Protein AF-A0A5A7U7Q9-F1 (afdb_monomer_lite)

Secondary structure (DSSP, 8-state):
-HHHHHHHHTTPPEEEEE-TT--EESHHHHHHHHHTTS--PEEE-TTTHHHHHHHHHHHHHHHHHHIIIIIIGGGTT-GGGS---TTS-HHHHHHHHHHHSSHHHHHHHHHHHHHHHT-SS--

Sequence (123 aa):
MKEITRARSEGQRLVIECNELGQPIGQNATKLKSFMGTIVGFVVDPPSKKTVIQNVGVYFRQFKYRLTTTYVLPFLDNVEKLNEYSIIKQQHWTEFVASWLKEDFKKKSENGKEKQKQHKYNH

pLDDT: mean 73.7, std 8.71, range [51.19, 88.06]

Structure (mmCIF, N/CA/C/O backbone):
data_AF-A0A5A7U7Q9-F1
#
_entry.id   AF-A0A5A7U7Q9-F1
#
loop_
_atom_site.group_PDB
_atom_site.id
_atom_site.type_symbol
_atom_site.label_atom_id
_atom_site.label_alt_id
_atom_site.label_comp_id
_atom_site.label_asym_id
_atom_site.label_entity_id
_atom_site.label_seq_id
_atom_site.pdbx_PDB_ins_code
_atom_site.Cartn_x
_atom_site.Cartn_y
_atom_site.Cartn_z
_atom_site.occupancy
_atom_site.B_iso_or_equiv
_atom_site.auth_seq_id
_atom_site.auth_comp_id
_atom_site.auth_asym_id
_atom_site.auth_atom_id
_atom_site.pdbx_PDB_model_num
ATOM 1 N N . MET A 1 1 ? -10.815 2.035 -15.074 1.00 53.19 1 MET A N 1
ATOM 2 C CA . MET A 1 1 ? -10.865 0.707 -14.413 1.00 53.19 1 MET A CA 1
ATOM 3 C C . MET A 1 1 ? -11.363 -0.406 -15.335 1.00 53.19 1 MET A C 1
ATOM 5 O O . MET A 1 1 ? -10.630 -1.373 -15.476 1.00 53.19 1 MET A O 1
ATOM 9 N N . LYS A 1 2 ? -12.514 -0.270 -16.024 1.00 54.50 2 LYS A N 1
ATOM 10 C CA . LYS A 1 2 ? -13.059 -1.312 -16.932 1.00 54.50 2 LYS A CA 1
ATOM 11 C C . LYS A 1 2 ? -12.061 -1.832 -17.982 1.00 54.50 2 LYS A C 1
ATOM 13 O O . LYS A 1 2 ? -11.971 -3.034 -18.184 1.00 54.50 2 LYS A O 1
ATOM 18 N N . GLU A 1 3 ? -11.261 -0.948 -18.584 1.00 59.56 3 GLU A N 1
ATOM 19 C CA . GLU A 1 3 ? -10.223 -1.344 -19.550 1.00 59.56 3 GLU A CA 1
ATOM 20 C C . GLU A 1 3 ? -9.152 -2.272 -18.970 1.00 59.56 3 GLU A C 1
ATOM 22 O O . GLU A 1 3 ? -8.691 -3.174 -19.655 1.00 59.56 3 GLU A O 1
ATOM 27 N N . ILE A 1 4 ? -8.753 -2.069 -17.711 1.00 60.94 4 ILE A N 1
ATOM 28 C CA . ILE A 1 4 ? -7.668 -2.848 -17.107 1.00 60.94 4 ILE A CA 1
ATOM 29 C C . ILE A 1 4 ? -8.182 -4.228 -16.675 1.00 60.94 4 ILE A C 1
ATOM 31 O O . ILE A 1 4 ? -7.500 -5.237 -16.835 1.00 60.94 4 ILE A O 1
ATOM 35 N N . THR A 1 5 ? -9.427 -4.293 -16.193 1.00 56.09 5 THR A N 1
ATOM 36 C CA . THR A 1 5 ? -10.130 -5.557 -15.925 1.00 56.09 5 THR A CA 1
ATOM 37 C C . THR A 1 5 ? -10.354 -6.370 -17.206 1.00 56.09 5 THR A C 1
ATOM 39 O O . THR A 1 5 ? -10.231 -7.596 -17.184 1.00 56.09 5 THR A O 1
ATOM 42 N N . ARG A 1 6 ? -10.633 -5.697 -18.330 1.00 62.41 6 ARG A N 1
ATOM 43 C CA . ARG A 1 6 ? -10.739 -6.316 -19.658 1.00 62.41 6 ARG A CA 1
ATOM 44 C C . ARG A 1 6 ? -9.389 -6.858 -20.137 1.00 62.41 6 ARG A C 1
ATOM 46 O O . ARG A 1 6 ? -9.297 -8.054 -20.386 1.00 62.41 6 ARG A O 1
ATOM 53 N N . ALA A 1 7 ? -8.333 -6.039 -20.099 1.00 63.53 7 ALA A N 1
ATOM 54 C CA . ALA A 1 7 ? -6.972 -6.459 -20.446 1.00 63.53 7 ALA A CA 1
ATOM 55 C C . ALA A 1 7 ? -6.511 -7.684 -19.633 1.00 63.53 7 ALA A C 1
ATOM 57 O O . ALA A 1 7 ? -5.878 -8.583 -20.175 1.00 63.53 7 ALA A O 1
ATOM 58 N N . ARG A 1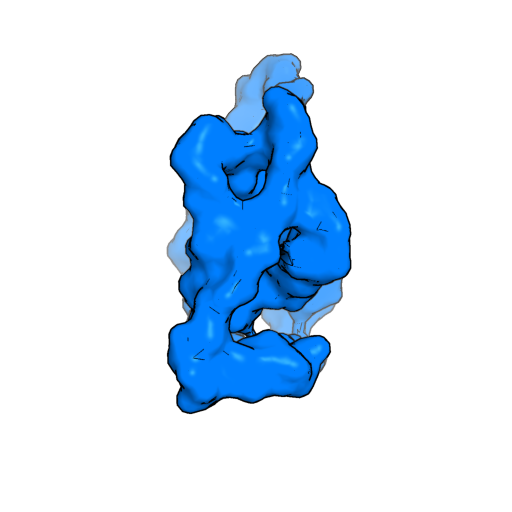 8 ? -6.894 -7.786 -18.349 1.00 62.34 8 ARG A N 1
ATOM 59 C CA . ARG A 1 8 ? -6.656 -8.992 -17.536 1.00 62.34 8 ARG A CA 1
ATOM 60 C C . ARG A 1 8 ? -7.356 -10.231 -18.095 1.00 62.34 8 ARG A C 1
ATOM 62 O O . ARG A 1 8 ? -6.738 -11.287 -18.170 1.00 62.34 8 ARG A O 1
ATOM 69 N N . SER A 1 9 ? -8.644 -10.108 -18.408 1.00 59.47 9 SER A N 1
ATOM 70 C CA . SER A 1 9 ? -9.474 -11.225 -18.885 1.00 59.47 9 SER A CA 1
ATOM 71 C C . SER A 1 9 ? -8.994 -11.732 -20.247 1.00 59.47 9 SER A C 1
ATOM 73 O O . SER A 1 9 ? -9.092 -12.917 -20.535 1.00 59.47 9 SER A O 1
ATOM 75 N N . GLU A 1 10 ? -8.401 -10.837 -21.034 1.00 72.62 10 GLU A N 1
ATOM 76 C CA . GLU A 1 10 ? -7.805 -11.104 -22.344 1.00 72.62 10 GLU A CA 1
ATOM 77 C C . GLU A 1 10 ? -6.316 -11.507 -22.257 1.00 72.62 10 GLU A C 1
ATOM 79 O O . GLU A 1 10 ? -5.679 -11.750 -23.277 1.00 72.62 10 GLU A O 1
ATOM 84 N N . GLY A 1 11 ? -5.728 -11.572 -21.051 1.00 62.69 11 GLY A N 1
ATOM 85 C CA . GLY A 1 11 ? -4.311 -11.911 -20.846 1.00 62.69 11 GLY A CA 1
ATOM 86 C C . GLY A 1 11 ? -3.321 -10.857 -21.365 1.00 62.69 11 GLY A C 1
ATOM 87 O O . GLY A 1 11 ? -2.116 -11.111 -21.446 1.00 62.69 11 GLY A O 1
ATOM 88 N N . GLN A 1 12 ? -3.810 -9.669 -21.707 1.00 68.25 12 GLN A N 1
ATOM 89 C CA . GLN A 1 12 ? -3.040 -8.604 -22.321 1.00 68.25 12 GLN A CA 1
ATOM 90 C C . GLN A 1 12 ? -2.152 -7.903 -21.289 1.00 68.25 12 GLN A C 1
ATOM 92 O O . GLN A 1 12 ? -2.601 -7.453 -20.230 1.00 68.25 12 GLN A O 1
ATOM 97 N N . ARG A 1 13 ? -0.861 -7.789 -21.612 1.00 67.38 13 ARG A N 1
ATOM 98 C CA . ARG A 1 13 ? 0.109 -7.062 -20.791 1.00 67.38 13 ARG A CA 1
ATOM 99 C C . ARG A 1 13 ? 0.188 -5.614 -21.247 1.00 67.38 13 ARG A C 1
ATOM 101 O O . ARG A 1 13 ? 0.363 -5.340 -22.430 1.00 67.38 13 ARG A O 1
ATOM 108 N N . LEU A 1 14 ? 0.093 -4.692 -20.297 1.00 71.19 14 LEU A N 1
ATOM 109 C CA . LEU A 1 14 ? 0.245 -3.267 -20.567 1.00 71.19 14 LEU A CA 1
ATOM 110 C C . LEU A 1 14 ? 1.731 -2.900 -20.493 1.00 71.19 14 LEU A C 1
ATOM 112 O O . LEU A 1 14 ? 2.398 -3.193 -19.497 1.00 71.19 14 LEU A O 1
ATOM 116 N N . VAL A 1 15 ? 2.244 -2.281 -21.555 1.00 74.56 15 VAL A N 1
ATOM 117 C CA . VAL A 1 15 ? 3.623 -1.782 -21.618 1.00 74.56 15 VAL A CA 1
ATOM 118 C C . VAL A 1 15 ? 3.692 -0.443 -20.893 1.00 74.56 15 VAL A C 1
ATOM 120 O O . VAL A 1 15 ? 2.872 0.442 -21.144 1.00 74.56 15 VAL A O 1
ATOM 123 N N . ILE A 1 16 ? 4.645 -0.299 -19.975 1.00 76.25 16 ILE A N 1
ATOM 124 C CA . ILE A 1 16 ? 4.892 0.969 -19.287 1.00 76.25 16 ILE A CA 1
ATOM 125 C C . ILE A 1 16 ? 6.123 1.624 -19.888 1.00 76.25 16 ILE A C 1
ATOM 127 O O . ILE A 1 16 ? 7.227 1.092 -19.797 1.00 76.25 16 ILE A O 1
ATOM 131 N N . GLU A 1 17 ? 5.914 2.804 -20.455 1.00 78.25 17 GLU A N 1
ATOM 132 C CA . GLU A 1 17 ? 6.985 3.670 -20.927 1.00 78.25 17 GLU A CA 1
ATOM 133 C C . GLU A 1 17 ? 7.634 4.362 -19.728 1.00 78.25 17 GLU A C 1
ATOM 135 O O . GLU A 1 17 ? 6.945 4.821 -18.814 1.00 78.25 17 GLU A O 1
ATOM 140 N N . CYS A 1 18 ? 8.961 4.413 -19.708 1.00 74.88 18 CYS A N 1
ATOM 141 C CA . CYS A 1 18 ? 9.732 5.064 -18.655 1.00 74.88 18 CYS A CA 1
ATOM 142 C C . CYS A 1 18 ? 10.677 6.098 -19.281 1.00 74.88 18 CYS A C 1
ATOM 144 O O . CYS A 1 18 ? 11.187 5.863 -20.374 1.00 74.88 18 CYS A O 1
ATOM 146 N N . ASN A 1 19 ? 10.896 7.242 -18.619 1.00 79.81 19 ASN A N 1
ATOM 147 C CA . ASN A 1 19 ? 11.952 8.175 -19.041 1.00 79.81 19 ASN A CA 1
ATOM 148 C C . ASN A 1 19 ? 13.350 7.642 -18.707 1.00 79.81 19 ASN A C 1
ATOM 150 O O . ASN A 1 19 ? 13.508 6.639 -18.017 1.00 79.81 19 ASN A O 1
ATOM 154 N N . GLU A 1 20 ? 14.368 8.396 -19.120 1.00 75.75 20 GLU A N 1
ATOM 155 C CA . GLU A 1 20 ? 15.785 8.168 -18.808 1.00 75.75 20 GLU A CA 1
ATOM 156 C C . GLU A 1 20 ? 16.081 8.113 -17.294 1.00 75.75 20 GLU A C 1
ATOM 158 O O . GLU A 1 20 ? 17.055 7.499 -16.871 1.00 75.75 20 GLU A O 1
ATOM 163 N N . LEU A 1 21 ? 15.212 8.694 -16.456 1.00 73.00 21 LEU A N 1
ATOM 164 C CA . LEU A 1 21 ? 15.284 8.617 -14.991 1.00 73.00 21 LEU A CA 1
ATOM 165 C C . LEU A 1 21 ? 14.586 7.363 -14.418 1.00 73.00 21 LEU A C 1
ATOM 167 O O . LEU A 1 21 ? 14.511 7.193 -13.199 1.00 73.00 21 LEU A O 1
ATOM 171 N N . GLY A 1 22 ? 14.040 6.487 -15.268 1.00 66.56 22 GLY A N 1
ATOM 172 C CA . GLY A 1 22 ? 13.298 5.278 -14.895 1.00 66.56 22 GLY A CA 1
ATOM 173 C C . GLY A 1 22 ? 11.915 5.547 -14.289 1.00 66.56 22 GLY A C 1
ATOM 174 O O . GLY A 1 22 ? 11.311 4.663 -13.673 1.00 66.56 22 GLY A O 1
ATOM 175 N N . GLN A 1 23 ? 11.408 6.773 -14.400 1.00 70.88 23 GLN A N 1
ATOM 176 C CA . GLN A 1 23 ? 10.079 7.139 -13.931 1.00 70.88 23 GLN A CA 1
ATOM 177 C C . GLN A 1 23 ? 9.041 6.724 -14.978 1.00 70.88 23 GLN A C 1
ATOM 179 O O . GLN A 1 23 ? 9.215 7.039 -16.155 1.00 70.88 23 GLN A O 1
ATOM 184 N N . PRO A 1 24 ? 7.949 6.054 -14.572 1.00 73.31 24 PRO A N 1
ATOM 185 C CA . PRO A 1 24 ? 6.908 5.654 -15.501 1.00 73.31 24 PRO A CA 1
ATOM 186 C C . PRO A 1 24 ? 6.152 6.892 -16.002 1.00 73.31 24 PRO A C 1
ATOM 188 O O . PRO A 1 24 ? 5.678 7.707 -15.205 1.00 73.31 24 PRO A O 1
ATOM 191 N N . ILE A 1 25 ? 6.028 7.012 -17.320 1.00 74.50 25 ILE A N 1
ATOM 192 C CA . ILE A 1 25 ? 5.380 8.116 -18.033 1.00 74.50 25 ILE A CA 1
ATOM 193 C C . ILE A 1 25 ? 4.207 7.577 -18.861 1.00 74.50 25 ILE A C 1
ATOM 195 O O . ILE A 1 25 ? 4.090 6.385 -19.142 1.00 74.50 25 ILE A O 1
ATOM 199 N N . GLY A 1 26 ? 3.284 8.475 -19.198 1.00 77.88 26 GLY A N 1
ATOM 200 C CA . GLY A 1 26 ? 2.178 8.185 -20.098 1.00 77.88 26 GLY A CA 1
ATOM 201 C C . GLY A 1 26 ? 0.934 7.658 -19.389 1.00 77.88 26 GLY A C 1
ATOM 202 O O . GLY A 1 26 ? 0.862 7.523 -18.164 1.00 77.88 26 GLY A O 1
ATOM 203 N N . GLN A 1 27 ? -0.095 7.364 -20.181 1.00 71.56 27 GLN A N 1
ATOM 204 C CA . GLN A 1 27 ? -1.404 6.955 -19.662 1.00 71.56 27 GLN A CA 1
ATOM 205 C C . GLN A 1 27 ? -1.324 5.646 -18.863 1.00 71.56 27 GLN A C 1
ATOM 207 O O . GLN A 1 27 ? -2.046 5.473 -17.878 1.00 71.56 27 GLN A O 1
ATOM 212 N N . ASN A 1 28 ? -0.403 4.754 -19.235 1.00 72.38 28 ASN A N 1
ATOM 213 C CA . ASN A 1 28 ? -0.177 3.488 -18.543 1.00 72.38 28 ASN A CA 1
ATOM 214 C C . ASN A 1 28 ? 0.481 3.675 -17.166 1.00 72.38 28 ASN A C 1
ATOM 216 O O . ASN A 1 28 ? 0.201 2.885 -16.269 1.00 72.38 28 ASN A O 1
ATOM 220 N N . ALA A 1 29 ? 1.248 4.748 -16.941 1.00 70.38 29 ALA A N 1
ATOM 221 C CA . ALA A 1 29 ? 1.773 5.097 -15.618 1.00 70.38 29 ALA A CA 1
ATOM 222 C C . ALA A 1 29 ? 0.670 5.571 -14.656 1.00 70.38 29 ALA A C 1
ATOM 224 O O . ALA A 1 29 ? 0.627 5.174 -13.488 1.00 70.38 29 ALA A O 1
ATOM 225 N N . THR A 1 30 ? -0.275 6.374 -15.152 1.00 71.81 30 THR A N 1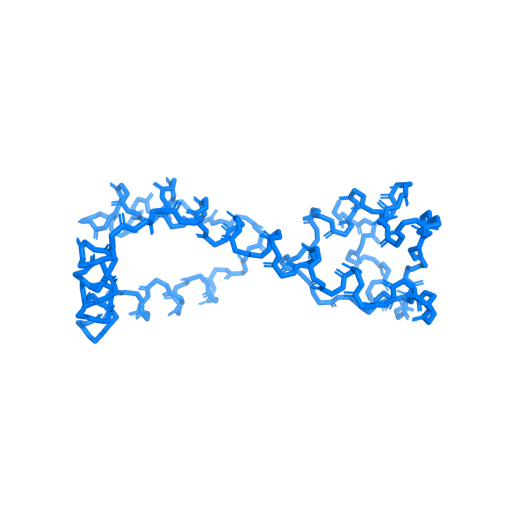
ATOM 226 C CA . THR A 1 30 ? -1.454 6.797 -14.378 1.00 71.81 30 THR A CA 1
ATOM 227 C C . THR A 1 30 ? -2.376 5.612 -14.094 1.00 71.81 30 THR A C 1
ATOM 229 O O . THR A 1 30 ? -2.867 5.458 -12.972 1.00 71.81 30 THR A O 1
ATOM 232 N N . LYS A 1 31 ? -2.552 4.721 -15.080 1.00 69.75 31 LYS A N 1
ATOM 233 C CA . LYS A 1 31 ? -3.272 3.454 -14.909 1.00 69.75 31 LYS A CA 1
ATOM 234 C C . LYS A 1 31 ? -2.571 2.573 -13.870 1.00 69.75 31 LYS A C 1
ATOM 236 O O . LYS A 1 31 ? -3.257 2.128 -12.963 1.00 69.75 31 LYS A O 1
ATOM 241 N N . LEU A 1 32 ? -1.241 2.416 -13.909 1.00 69.50 32 LEU A N 1
ATOM 242 C CA . LEU A 1 32 ? -0.454 1.692 -12.897 1.00 69.50 32 LEU A CA 1
ATOM 243 C C . LEU A 1 32 ? -0.717 2.239 -11.486 1.00 69.50 32 LEU A C 1
ATOM 245 O O . LEU A 1 32 ? -1.083 1.465 -10.606 1.00 69.50 32 LEU A O 1
ATOM 249 N N . LYS A 1 33 ? -0.609 3.560 -11.278 1.00 66.38 33 LYS A N 1
ATOM 250 C CA . LYS A 1 33 ? -0.922 4.205 -9.985 1.00 66.38 33 LYS A CA 1
ATOM 251 C C . LYS A 1 33 ? -2.339 3.898 -9.499 1.00 66.38 33 LYS A C 1
ATOM 253 O O . LYS A 1 33 ? -2.530 3.580 -8.330 1.00 66.38 33 LYS A O 1
ATOM 258 N N . SER A 1 34 ? -3.326 3.985 -10.391 1.00 64.31 34 SER A N 1
ATOM 259 C CA . SER A 1 34 ? -4.729 3.685 -10.074 1.00 64.31 34 SER A CA 1
ATOM 260 C C . SER A 1 34 ? -4.985 2.193 -9.836 1.00 64.31 34 SER A C 1
ATOM 262 O O . SER A 1 34 ? -5.998 1.839 -9.239 1.00 64.31 34 SER A O 1
ATOM 264 N N . PHE A 1 35 ? -4.115 1.321 -10.342 1.00 63.91 35 PHE A N 1
ATOM 265 C CA . PHE A 1 35 ? -4.356 -0.109 -10.485 1.00 63.91 35 PHE A CA 1
ATOM 266 C C . PHE A 1 35 ? -3.666 -0.970 -9.424 1.00 63.91 35 PHE A C 1
ATOM 268 O O . PHE A 1 35 ? -3.931 -2.160 -9.351 1.00 63.91 35 PHE A O 1
ATOM 275 N N . MET A 1 36 ? -2.847 -0.407 -8.537 1.00 62.47 36 MET A N 1
ATOM 276 C CA . MET A 1 36 ? -2.151 -1.168 -7.485 1.00 62.47 36 MET A CA 1
ATOM 277 C C . MET A 1 36 ? -3.051 -1.945 -6.494 1.00 62.47 36 MET A C 1
ATOM 279 O O . MET A 1 36 ? -2.533 -2.624 -5.610 1.00 62.47 36 MET A O 1
ATOM 283 N N . GLY A 1 37 ? -4.378 -1.888 -6.647 1.00 54.84 37 GLY A N 1
ATOM 284 C CA . GLY A 1 37 ? -5.349 -2.784 -6.011 1.00 54.84 37 GLY A CA 1
ATOM 285 C C . GLY A 1 37 ? -5.782 -3.996 -6.855 1.00 54.84 37 GLY A C 1
ATOM 286 O O . GLY A 1 37 ? -6.674 -4.732 -6.448 1.00 54.84 37 GLY A O 1
ATOM 287 N N . THR A 1 38 ? -5.227 -4.230 -8.044 1.00 54.34 38 THR A N 1
ATOM 288 C CA . THR A 1 38 ? -5.624 -5.324 -8.943 1.00 54.34 38 THR A CA 1
ATOM 289 C C . THR A 1 38 ? -4.371 -5.945 -9.581 1.00 54.34 38 THR A C 1
ATOM 291 O O . THR A 1 38 ? -3.346 -5.296 -9.739 1.00 54.34 38 THR A O 1
ATOM 294 N N . ILE A 1 39 ? -4.395 -7.250 -9.863 1.00 51.19 39 ILE A N 1
ATOM 295 C CA . ILE A 1 39 ? -3.221 -8.039 -10.278 1.00 51.19 39 ILE A CA 1
ATOM 296 C C . ILE A 1 39 ? -3.205 -8.159 -11.812 1.00 51.19 39 ILE A C 1
ATOM 298 O O . ILE A 1 39 ? -3.858 -9.037 -12.372 1.00 51.19 39 ILE A O 1
ATOM 302 N N . VAL A 1 40 ? -2.497 -7.268 -12.504 1.00 57.66 40 VAL A N 1
ATOM 303 C CA . VAL A 1 40 ? -2.176 -7.355 -13.945 1.00 57.66 40 VAL A CA 1
ATOM 304 C C . VAL A 1 40 ? -0.667 -7.246 -14.077 1.00 57.66 40 VAL A C 1
ATOM 306 O O . VAL A 1 40 ? -0.025 -6.459 -13.381 1.00 57.66 40 VAL A O 1
ATOM 309 N N . GLY A 1 41 ? -0.103 -8.078 -14.950 1.00 64.62 41 GLY A N 1
ATOM 310 C CA . GLY A 1 41 ? 1.314 -8.049 -15.280 1.00 64.62 41 GLY A CA 1
ATOM 311 C C . GLY A 1 41 ? 1.618 -6.891 -16.224 1.00 64.62 41 GLY A C 1
ATOM 312 O O . GLY A 1 41 ? 1.087 -6.836 -17.332 1.00 64.62 41 GLY A O 1
ATOM 313 N N . PHE A 1 42 ? 2.492 -5.989 -15.791 1.00 71.06 42 PHE A N 1
ATOM 314 C CA . PHE A 1 42 ? 3.040 -4.938 -16.640 1.00 71.06 42 PHE A CA 1
ATOM 315 C C . PHE A 1 42 ? 4.365 -5.396 -17.239 1.00 71.06 42 PHE A C 1
ATOM 317 O O . PHE A 1 42 ? 5.181 -6.018 -16.553 1.00 71.06 42 PHE A O 1
ATOM 324 N N . VAL A 1 43 ? 4.579 -5.081 -18.515 1.00 76.25 43 VAL A N 1
ATOM 325 C CA . VAL A 1 43 ? 5.895 -5.226 -19.140 1.00 76.25 43 VAL A CA 1
ATOM 326 C C . VAL A 1 43 ? 6.629 -3.915 -18.930 1.00 76.25 43 VAL A C 1
ATOM 328 O O . VAL A 1 43 ? 6.150 -2.853 -19.325 1.00 76.25 43 VAL A O 1
ATOM 331 N N . VAL A 1 44 ? 7.771 -4.014 -18.260 1.00 78.31 44 VAL A N 1
ATOM 332 C CA . VAL A 1 44 ? 8.651 -2.888 -17.970 1.00 78.31 44 VAL A CA 1
ATOM 333 C C . VAL A 1 44 ? 9.984 -3.171 -18.634 1.00 78.31 44 VAL A C 1
ATOM 335 O O . VAL A 1 44 ? 10.487 -4.296 -18.591 1.00 78.31 44 VAL A O 1
ATOM 338 N N . ASP A 1 45 ? 10.526 -2.131 -19.240 1.00 80.62 45 ASP A N 1
ATOM 339 C CA . ASP A 1 45 ? 11.862 -2.096 -19.804 1.00 80.62 45 ASP A CA 1
ATOM 340 C C . ASP A 1 45 ? 12.936 -2.490 -18.744 1.00 80.62 45 ASP A C 1
ATOM 342 O O . ASP A 1 45 ? 12.819 -2.102 -17.573 1.00 80.62 45 ASP A O 1
ATOM 346 N N . PRO A 1 46 ? 13.956 -3.306 -19.093 1.00 80.50 46 PRO A N 1
ATOM 347 C CA . PRO A 1 46 ? 14.934 -3.806 -18.124 1.00 80.50 46 PRO A CA 1
ATOM 348 C C . PRO A 1 46 ? 15.648 -2.728 -17.280 1.00 80.50 46 PRO A C 1
ATOM 350 O O . PRO A 1 46 ? 15.648 -2.885 -16.053 1.00 80.50 46 PRO A O 1
ATOM 353 N N . PRO A 1 47 ? 16.223 -1.644 -17.846 1.00 83.44 47 PRO A N 1
ATOM 354 C CA . PRO A 1 47 ? 16.853 -0.575 -17.068 1.00 83.44 47 PRO A CA 1
ATOM 355 C C . PRO A 1 47 ? 15.893 0.157 -16.120 1.00 83.44 47 PRO A C 1
ATOM 357 O O . PRO A 1 47 ? 16.291 0.482 -14.999 1.00 83.44 47 PRO A O 1
ATOM 360 N N . SER A 1 48 ? 14.620 0.342 -16.478 1.00 79.50 48 SER A N 1
ATOM 361 C CA . SER A 1 48 ? 13.658 1.052 -15.616 1.00 79.50 48 SER A CA 1
ATOM 362 C C . SER A 1 48 ? 13.022 0.176 -14.537 1.00 79.50 48 SER A C 1
ATOM 364 O O . SER A 1 48 ? 12.393 0.685 -13.604 1.00 79.50 48 SER A O 1
ATOM 366 N N . LYS A 1 49 ? 13.199 -1.149 -14.603 1.00 80.69 49 LYS A N 1
ATOM 367 C CA . LYS A 1 49 ? 12.560 -2.109 -13.688 1.00 80.69 49 LYS A CA 1
ATOM 368 C C . LYS A 1 49 ? 12.813 -1.792 -12.213 1.00 80.69 49 LYS A C 1
ATOM 370 O O . LYS A 1 49 ? 11.887 -1.865 -11.403 1.00 80.69 49 LYS A O 1
ATOM 375 N N . LYS A 1 50 ? 14.047 -1.423 -11.852 1.00 82.38 50 LYS A N 1
ATOM 376 C CA . LYS A 1 50 ? 14.414 -1.107 -10.461 1.00 82.38 50 LYS A CA 1
ATOM 377 C C . LYS A 1 50 ? 13.646 0.113 -9.951 1.00 82.38 50 LYS A C 1
ATOM 379 O O . LYS A 1 50 ? 13.022 0.041 -8.892 1.00 82.38 50 LYS A O 1
ATOM 384 N N . THR A 1 51 ? 13.651 1.196 -10.720 1.00 82.75 51 THR A N 1
ATOM 385 C CA . THR A 1 51 ? 12.978 2.451 -10.369 1.00 82.75 51 THR A CA 1
ATOM 386 C C . THR A 1 51 ? 11.464 2.279 -10.323 1.00 82.75 51 THR A C 1
ATOM 388 O O . THR A 1 51 ? 10.815 2.743 -9.386 1.00 82.75 51 THR A O 1
ATOM 391 N N . VAL A 1 52 ? 10.886 1.531 -11.266 1.00 81.81 52 VAL A N 1
ATOM 392 C CA . VAL A 1 52 ? 9.450 1.228 -11.267 1.00 81.81 52 VAL A CA 1
ATOM 393 C C . VAL A 1 52 ? 9.052 0.434 -10.023 1.00 81.81 52 VAL A C 1
ATOM 395 O O . VAL A 1 52 ? 8.087 0.809 -9.362 1.00 81.81 52 VAL A O 1
ATOM 398 N N . ILE A 1 53 ? 9.805 -0.600 -9.634 1.00 83.50 53 ILE A N 1
ATOM 399 C CA . ILE A 1 53 ? 9.519 -1.363 -8.405 1.00 83.50 53 ILE A CA 1
ATOM 400 C C . ILE A 1 53 ? 9.633 -0.475 -7.158 1.00 83.50 53 ILE A C 1
ATOM 402 O O . ILE A 1 53 ? 8.784 -0.561 -6.269 1.00 83.50 53 ILE A O 1
ATOM 406 N N . GLN A 1 54 ? 10.639 0.402 -7.089 1.00 83.38 54 GLN A N 1
ATOM 407 C CA . GLN A 1 54 ? 10.783 1.354 -5.982 1.00 83.38 54 GLN A CA 1
ATOM 408 C C . GLN A 1 54 ? 9.590 2.315 -5.903 1.00 83.38 54 GLN A C 1
ATOM 410 O O . GLN A 1 54 ? 8.989 2.462 -4.837 1.00 83.38 54 GLN A O 1
ATOM 415 N N . ASN A 1 55 ? 9.194 2.902 -7.033 1.00 82.38 55 ASN A N 1
ATOM 416 C CA . ASN A 1 55 ? 8.051 3.809 -7.125 1.00 82.38 55 ASN A CA 1
ATOM 417 C C . ASN A 1 55 ? 6.738 3.110 -6.758 1.00 82.38 55 ASN A C 1
ATOM 419 O O . ASN A 1 55 ? 5.949 3.650 -5.983 1.00 82.38 55 ASN A O 1
ATOM 423 N N . VAL A 1 56 ? 6.529 1.880 -7.235 1.00 81.75 56 VAL A N 1
ATOM 424 C CA . VAL A 1 56 ? 5.401 1.035 -6.819 1.00 81.75 56 VAL A CA 1
ATOM 425 C C . VAL A 1 56 ? 5.454 0.794 -5.309 1.00 81.75 56 VAL A C 1
ATOM 427 O O . VAL A 1 56 ? 4.445 0.941 -4.630 1.00 81.75 56 VAL A O 1
ATOM 430 N N . GLY A 1 57 ? 6.621 0.518 -4.730 1.00 83.12 57 GLY A N 1
ATOM 431 C CA . GLY A 1 57 ? 6.770 0.409 -3.278 1.00 83.12 57 GLY A CA 1
ATOM 432 C C . GLY A 1 57 ? 6.303 1.664 -2.528 1.00 83.12 57 GLY A C 1
ATOM 433 O O . GLY A 1 57 ? 5.574 1.558 -1.537 1.00 83.12 57 GLY A O 1
ATOM 434 N N . VAL A 1 58 ? 6.671 2.853 -3.013 1.00 83.00 58 VAL A N 1
ATOM 435 C CA . VAL A 1 58 ? 6.256 4.143 -2.435 1.00 83.00 58 VAL A CA 1
ATOM 436 C C . VAL A 1 58 ? 4.746 4.344 -2.553 1.00 83.00 58 VAL A C 1
ATOM 438 O O . VAL A 1 58 ? 4.083 4.620 -1.549 1.00 83.00 58 VAL A O 1
ATOM 441 N N . TYR A 1 59 ? 4.174 4.147 -3.741 1.00 81.00 59 TYR A N 1
ATOM 442 C CA . TYR A 1 59 ? 2.732 4.284 -3.952 1.00 81.00 59 TYR A CA 1
ATOM 443 C C . TYR A 1 59 ? 1.931 3.291 -3.109 1.00 81.00 59 TYR A C 1
ATOM 445 O O . TYR A 1 59 ? 0.857 3.631 -2.620 1.00 81.00 59 TYR A O 1
ATOM 453 N N . PHE A 1 60 ? 2.467 2.096 -2.851 1.00 79.12 60 PHE A N 1
ATOM 454 C CA . PHE A 1 60 ? 1.779 1.086 -2.051 1.00 79.12 60 PHE A CA 1
ATOM 455 C C . PHE A 1 60 ? 1.754 1.473 -0.577 1.00 79.12 60 PHE A C 1
ATOM 457 O O . PHE A 1 60 ? 0.736 1.315 0.096 1.00 79.12 60 PHE A O 1
ATOM 464 N N . ARG A 1 61 ? 2.864 2.029 -0.076 1.00 82.19 61 ARG A N 1
ATOM 465 C CA . ARG A 1 61 ? 2.930 2.599 1.275 1.00 82.19 61 ARG A CA 1
ATOM 466 C C . ARG A 1 61 ? 1.940 3.752 1.429 1.00 82.19 61 ARG A C 1
ATOM 468 O O . ARG A 1 61 ? 1.211 3.779 2.415 1.00 82.19 61 ARG A O 1
ATOM 475 N N . GLN A 1 62 ? 1.862 4.649 0.445 1.00 83.50 62 GLN A N 1
ATOM 476 C CA . GLN A 1 62 ? 0.907 5.764 0.449 1.00 83.50 62 GLN A CA 1
ATOM 477 C C . GLN A 1 62 ? -0.547 5.289 0.381 1.00 83.50 62 GLN A C 1
ATOM 479 O O . GLN A 1 62 ? -1.393 5.800 1.113 1.00 83.50 62 GLN A O 1
ATOM 484 N N . PHE A 1 63 ? -0.835 4.293 -0.459 1.00 79.94 63 PHE A N 1
ATOM 485 C CA . PHE A 1 63 ? -2.150 3.666 -0.543 1.00 79.94 63 PHE A CA 1
ATOM 486 C C . PHE A 1 63 ? -2.557 3.067 0.804 1.00 79.94 63 PHE A C 1
ATOM 488 O O . PHE A 1 63 ? -3.617 3.408 1.319 1.00 79.94 63 PHE A O 1
ATOM 495 N N . LYS A 1 64 ? -1.690 2.247 1.415 1.00 79.19 64 LYS A N 1
ATOM 496 C CA . LYS A 1 64 ? -1.932 1.678 2.748 1.00 79.19 64 LYS A CA 1
ATOM 497 C C . LYS A 1 64 ? -2.147 2.758 3.798 1.00 79.19 64 LYS A C 1
ATOM 499 O O . LYS A 1 64 ? -3.083 2.648 4.576 1.00 79.19 64 LYS A O 1
ATOM 504 N N . TYR A 1 65 ? -1.317 3.800 3.798 1.00 82.06 65 TYR A N 1
ATOM 505 C CA . TYR A 1 65 ? -1.465 4.919 4.723 1.00 82.06 65 TYR A CA 1
ATOM 506 C C . TYR A 1 65 ? -2.837 5.582 4.580 1.00 82.06 65 TYR A C 1
ATOM 508 O O . TYR A 1 65 ? -3.545 5.680 5.573 1.00 82.06 65 TYR A O 1
ATOM 516 N N . ARG A 1 66 ? -3.245 5.961 3.360 1.00 82.38 66 ARG A N 1
ATOM 517 C CA . ARG A 1 66 ? -4.567 6.558 3.094 1.00 82.38 66 ARG A CA 1
ATOM 518 C C . ARG A 1 66 ? -5.712 5.626 3.476 1.00 82.38 66 ARG A C 1
ATOM 520 O O . ARG A 1 66 ? -6.675 6.064 4.092 1.00 82.38 66 ARG A O 1
ATOM 527 N N . LEU A 1 67 ? -5.600 4.343 3.136 1.00 78.56 67 LEU A N 1
ATOM 528 C CA . LEU A 1 67 ? -6.592 3.338 3.500 1.00 78.56 67 LEU A CA 1
ATOM 529 C C . LEU A 1 67 ? -6.766 3.289 5.022 1.00 78.56 67 LEU A C 1
ATOM 531 O O . LEU A 1 67 ? -7.876 3.425 5.528 1.00 78.56 67 LEU A O 1
ATOM 535 N N . THR A 1 68 ? -5.655 3.184 5.750 1.00 77.19 68 THR A N 1
ATOM 536 C CA . THR A 1 68 ? -5.657 3.140 7.209 1.00 77.19 68 THR A CA 1
ATOM 537 C C . THR A 1 68 ? -6.189 4.434 7.819 1.00 77.19 68 THR A C 1
ATOM 539 O O . THR A 1 68 ? -7.072 4.376 8.666 1.00 77.19 68 THR A O 1
ATOM 542 N N . THR A 1 69 ? -5.685 5.601 7.424 1.00 78.62 69 THR A N 1
ATOM 543 C CA . THR A 1 69 ? -6.019 6.860 8.104 1.00 78.62 69 THR A CA 1
ATOM 544 C C . THR A 1 69 ? -7.393 7.400 7.757 1.00 78.62 69 THR A C 1
ATOM 546 O O . THR A 1 69 ? -8.033 7.992 8.620 1.00 78.62 69 THR A O 1
ATOM 549 N N . THR A 1 70 ? -7.857 7.206 6.525 1.00 78.31 70 THR A N 1
ATOM 550 C CA . THR A 1 70 ? -9.129 7.771 6.064 1.00 78.31 70 THR A CA 1
ATOM 551 C C . THR A 1 70 ? -10.297 6.814 6.271 1.00 78.31 70 THR A C 1
ATOM 553 O O . THR A 1 70 ? -11.384 7.263 6.619 1.00 78.31 70 THR A O 1
ATOM 556 N N . TYR A 1 71 ? -10.090 5.509 6.072 1.00 72.75 71 TYR A N 1
ATOM 557 C CA . TYR A 1 71 ? -11.192 4.540 6.031 1.00 72.75 71 TYR A CA 1
ATOM 558 C C . TYR A 1 71 ? -11.216 3.573 7.211 1.00 72.75 71 TYR A C 1
ATOM 560 O O . TYR A 1 71 ? -12.271 3.026 7.495 1.00 72.75 71 TYR A O 1
ATOM 568 N N . VAL A 1 72 ? -10.089 3.348 7.896 1.00 74.62 72 VAL A N 1
ATOM 569 C CA . VAL A 1 72 ? -10.020 2.363 8.990 1.00 74.62 72 VAL A CA 1
ATOM 570 C C . VAL A 1 72 ? -9.996 3.043 10.358 1.00 74.62 72 VAL A C 1
ATOM 572 O O . VAL A 1 72 ? -10.876 2.796 11.173 1.00 74.62 72 VAL A O 1
ATOM 575 N N . LEU A 1 73 ? -9.025 3.924 10.619 1.00 76.56 73 LEU A N 1
ATOM 576 C CA . LEU A 1 73 ? -8.834 4.549 11.934 1.00 76.56 73 LEU A CA 1
ATOM 577 C C . LEU A 1 73 ? -10.058 5.327 12.453 1.00 76.56 73 LEU A C 1
ATOM 579 O O . LEU A 1 73 ? -10.357 5.171 13.633 1.00 76.56 73 LEU A O 1
ATOM 583 N N . PRO A 1 74 ? -10.790 6.119 11.642 1.00 76.94 74 PRO A N 1
ATOM 584 C CA . PRO A 1 74 ? -11.950 6.869 12.136 1.00 76.94 74 PRO A CA 1
ATOM 585 C C . PRO A 1 74 ? -13.145 5.983 12.512 1.00 76.94 74 PRO A C 1
ATOM 587 O O . PRO A 1 74 ? -14.042 6.429 13.220 1.00 76.94 74 PRO A O 1
ATOM 590 N N . PHE A 1 75 ? -13.169 4.741 12.025 1.00 73.12 75 PHE A N 1
ATOM 591 C CA . PHE A 1 75 ? -14.287 3.810 12.174 1.00 73.12 75 PHE A CA 1
ATOM 592 C C . PHE A 1 75 ? -13.894 2.560 12.969 1.00 73.12 75 PHE A C 1
ATOM 594 O O . PHE A 1 75 ? -14.611 1.565 12.939 1.00 73.12 75 PHE A O 1
ATOM 601 N N . LEU A 1 76 ? -12.774 2.609 13.699 1.00 69.25 76 LEU A N 1
ATOM 602 C CA . LEU A 1 76 ? -12.265 1.478 14.478 1.00 69.25 76 LEU A CA 1
ATOM 603 C C . LEU A 1 76 ? -13.297 0.973 15.504 1.00 69.25 76 LEU A C 1
ATOM 605 O O . LEU A 1 76 ? -13.442 -0.232 15.679 1.00 69.25 76 LEU A O 1
ATOM 609 N N . ASP A 1 77 ? -14.044 1.895 16.120 1.00 67.81 77 ASP A N 1
ATOM 610 C CA . ASP A 1 77 ? -15.094 1.597 17.106 1.00 67.81 77 ASP A CA 1
ATOM 611 C C . ASP A 1 77 ? -16.455 1.264 16.467 1.00 67.81 77 ASP A C 1
ATOM 613 O O . ASP A 1 77 ? -17.358 0.776 17.137 1.00 67.81 77 ASP A O 1
ATOM 617 N N . ASN A 1 78 ? -16.623 1.531 15.167 1.00 69.44 78 ASN A N 1
ATOM 618 C CA . ASN A 1 78 ? -17.872 1.331 14.432 1.00 69.44 78 ASN A CA 1
ATOM 619 C C . ASN A 1 78 ? -17.586 0.591 13.124 1.00 69.44 78 ASN A C 1
ATOM 621 O O . ASN A 1 78 ? -17.661 1.167 12.036 1.00 69.44 78 ASN A O 1
ATOM 625 N N . VAL A 1 79 ? -17.270 -0.701 13.243 1.00 65.75 79 VAL A N 1
ATOM 626 C CA . VAL A 1 79 ? -16.922 -1.577 12.111 1.00 65.75 79 VAL A CA 1
ATOM 627 C C . VAL A 1 79 ? -18.018 -1.590 11.038 1.00 65.75 79 VAL A C 1
ATOM 629 O O . VAL A 1 79 ? -17.714 -1.630 9.850 1.00 65.75 79 VAL A O 1
ATOM 632 N N . GLU A 1 80 ? -19.285 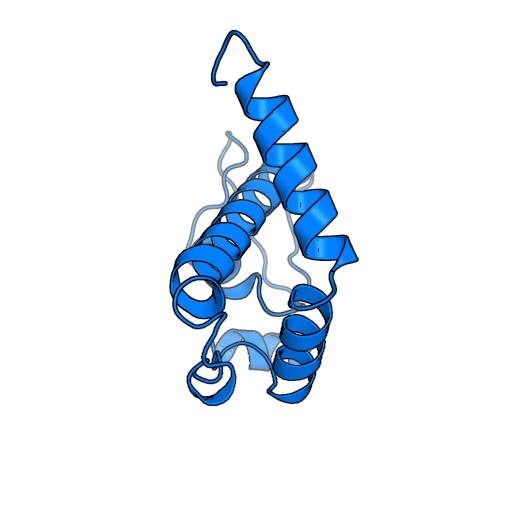-1.456 11.438 1.00 64.44 80 GLU A N 1
ATOM 633 C CA . GLU A 1 80 ? -20.442 -1.385 10.534 1.00 64.44 80 GLU A CA 1
ATOM 634 C C . GLU A 1 80 ? -20.440 -0.144 9.624 1.00 64.44 80 GLU A C 1
ATOM 636 O O . GLU A 1 80 ? -21.057 -0.155 8.562 1.00 64.44 80 GLU A O 1
ATOM 641 N N . LYS A 1 81 ? -19.727 0.925 10.011 1.00 63.41 81 LYS A N 1
ATOM 642 C CA . LYS A 1 81 ? -19.575 2.158 9.221 1.00 63.41 81 LYS A CA 1
ATOM 643 C C . LYS A 1 81 ? -18.329 2.168 8.335 1.00 63.41 81 LYS A C 1
ATOM 645 O O . LYS A 1 81 ? -18.126 3.157 7.624 1.00 63.41 81 LYS A O 1
ATOM 650 N N . LEU A 1 82 ? -17.504 1.111 8.328 1.00 65.12 82 LEU A N 1
ATOM 651 C CA . LEU A 1 82 ? -16.482 0.972 7.289 1.00 65.12 82 LEU A CA 1
ATOM 652 C C . LEU A 1 82 ? -17.188 0.735 5.953 1.00 65.12 82 LEU A C 1
ATOM 654 O O . LEU A 1 82 ? -17.482 -0.399 5.579 1.00 65.12 82 LEU A O 1
ATOM 658 N N . ASN A 1 83 ? -17.442 1.828 5.235 1.00 58.72 83 ASN A N 1
ATOM 659 C CA . ASN A 1 83 ? -17.937 1.783 3.869 1.00 58.72 83 ASN A CA 1
ATOM 660 C C . ASN A 1 83 ? -17.103 0.794 3.054 1.00 58.72 83 ASN A C 1
ATOM 662 O O . ASN A 1 83 ? -15.868 0.822 3.080 1.00 58.72 83 ASN A O 1
ATOM 666 N N . GLU A 1 84 ? -17.804 -0.068 2.327 1.00 61.59 84 GLU A N 1
ATOM 667 C CA . GLU A 1 84 ? -17.215 -1.050 1.433 1.00 61.59 84 GLU A CA 1
ATOM 668 C C . GLU A 1 84 ? -16.304 -0.327 0.434 1.00 61.59 84 GLU A C 1
ATOM 670 O O . GLU A 1 84 ? -16.734 0.511 -0.367 1.00 61.59 84 GLU A O 1
ATOM 675 N N . TYR A 1 85 ? -14.999 -0.584 0.539 1.00 65.25 85 TYR A N 1
ATOM 676 C CA . TYR A 1 85 ? -14.029 0.036 -0.345 1.00 65.25 85 TYR A CA 1
ATOM 677 C C . TYR A 1 85 ? -14.189 -0.606 -1.720 1.00 65.25 85 TYR A C 1
ATOM 679 O O . TYR A 1 85 ? -13.662 -1.686 -1.958 1.00 65.25 85 TYR A O 1
ATOM 687 N N . SER A 1 86 ? -14.904 0.072 -2.622 1.00 63.28 86 SER A N 1
ATOM 688 C CA . SER A 1 86 ? -15.378 -0.432 -3.927 1.00 63.28 86 SER A CA 1
ATOM 689 C C . SER A 1 86 ? -14.317 -1.060 -4.846 1.00 63.28 86 SER A C 1
ATOM 691 O O . SER A 1 86 ? -14.648 -1.689 -5.850 1.00 63.28 86 SER A O 1
ATOM 693 N N . ILE A 1 87 ? -13.035 -0.890 -4.524 1.00 65.56 87 ILE A N 1
ATOM 694 C CA . ILE A 1 87 ? -11.888 -1.461 -5.235 1.00 65.56 87 ILE A CA 1
ATOM 695 C C . ILE A 1 87 ? -11.575 -2.895 -4.761 1.00 65.56 87 ILE A C 1
ATOM 697 O O . ILE A 1 87 ? -11.050 -3.695 -5.537 1.00 65.56 87 ILE A O 1
ATOM 701 N N . ILE A 1 88 ? -11.879 -3.234 -3.506 1.00 69.38 88 ILE A N 1
ATOM 702 C CA . ILE A 1 88 ? -11.599 -4.535 -2.887 1.00 69.38 88 ILE A CA 1
ATOM 703 C C . ILE A 1 88 ? -12.909 -5.324 -2.812 1.00 69.38 88 ILE A C 1
ATOM 705 O O . ILE A 1 88 ? -13.946 -4.786 -2.447 1.00 69.38 88 ILE A O 1
ATOM 709 N N . LYS A 1 89 ? -12.874 -6.620 -3.147 1.00 73.50 89 LYS A N 1
ATOM 710 C CA . LYS A 1 89 ? -14.046 -7.491 -2.967 1.00 73.50 89 LYS A CA 1
ATOM 711 C C . LYS A 1 89 ? -14.434 -7.541 -1.490 1.00 73.50 89 LYS A C 1
ATOM 713 O O . LYS A 1 89 ? -13.550 -7.749 -0.659 1.00 73.50 89 LYS A O 1
ATOM 718 N N . GLN A 1 90 ? -15.731 -7.483 -1.194 1.00 70.12 90 GLN A N 1
ATOM 719 C CA . GLN A 1 90 ? -16.241 -7.456 0.179 1.00 70.12 90 GLN A CA 1
ATOM 720 C C . GLN A 1 90 ? -15.647 -8.541 1.081 1.00 70.12 90 GLN A C 1
ATOM 722 O O . GLN A 1 90 ? -15.202 -8.244 2.180 1.00 70.12 90 GLN A O 1
ATOM 727 N N . GLN A 1 91 ? -15.522 -9.777 0.589 1.00 74.38 91 GLN A N 1
ATOM 728 C CA . GLN A 1 91 ? -14.911 -10.871 1.350 1.00 74.38 91 GLN A CA 1
ATOM 729 C C . GLN A 1 91 ? -13.480 -10.546 1.821 1.00 74.38 91 GLN A C 1
ATOM 731 O O . GLN A 1 91 ? -13.162 -10.687 3.000 1.00 74.38 91 GLN A O 1
ATOM 736 N N . HIS A 1 92 ? -12.622 -10.070 0.915 1.00 74.56 92 HIS A N 1
ATOM 737 C CA . HIS A 1 92 ? -11.244 -9.707 1.252 1.00 74.56 92 HIS A CA 1
ATOM 738 C C . HIS A 1 92 ? -11.185 -8.471 2.148 1.00 74.56 92 HIS A C 1
ATOM 740 O O . HIS A 1 92 ? -10.265 -8.341 2.953 1.00 74.56 92 HIS A O 1
ATOM 746 N N . TRP A 1 93 ? -12.156 -7.565 2.017 1.00 75.62 93 TRP A N 1
ATOM 747 C CA . TRP A 1 93 ? -12.288 -6.419 2.905 1.00 75.62 93 TRP A CA 1
ATOM 748 C C . TRP A 1 93 ? -12.627 -6.859 4.332 1.00 75.62 93 TRP A C 1
ATOM 750 O O . TRP A 1 93 ? -11.941 -6.456 5.268 1.00 75.62 93 TRP A O 1
ATOM 760 N N . THR A 1 94 ? -13.596 -7.760 4.503 1.00 75.75 94 THR A N 1
ATOM 761 C CA . THR A 1 94 ? -13.960 -8.324 5.810 1.00 75.75 94 THR A CA 1
ATOM 762 C C . THR A 1 94 ? -12.789 -9.069 6.456 1.00 75.75 94 THR A C 1
ATOM 764 O O . THR A 1 94 ? -12.471 -8.818 7.619 1.00 75.75 94 THR A O 1
ATOM 767 N N . GLU A 1 95 ? -12.093 -9.931 5.707 1.00 82.19 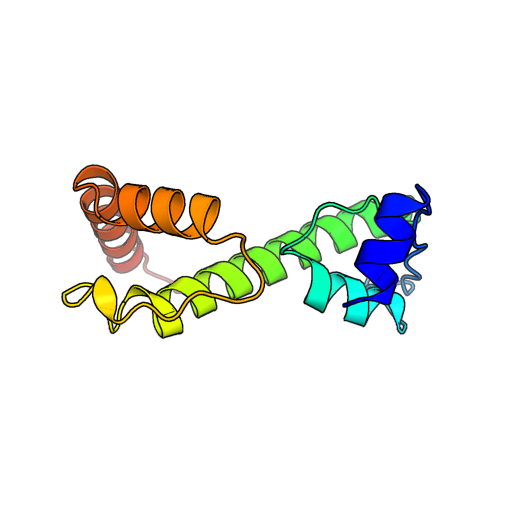95 GLU A N 1
ATOM 768 C CA . GLU A 1 95 ? -10.891 -10.638 6.182 1.00 82.19 95 GLU A CA 1
ATOM 769 C C . GLU A 1 95 ? -9.786 -9.658 6.610 1.00 82.19 95 GLU A C 1
ATOM 771 O O . GLU A 1 95 ? -9.133 -9.834 7.645 1.00 82.19 95 GLU A O 1
ATOM 776 N N . PHE A 1 96 ? -9.595 -8.593 5.830 1.00 78.06 96 PHE A N 1
ATOM 777 C CA . PHE A 1 96 ? -8.615 -7.556 6.119 1.00 78.06 96 PHE A CA 1
ATOM 778 C C . PHE A 1 96 ? -8.954 -6.795 7.404 1.00 78.06 96 PHE A C 1
ATOM 780 O O . PHE A 1 96 ? -8.092 -6.688 8.279 1.00 78.06 96 PHE A O 1
ATOM 787 N N . VAL A 1 97 ? -10.193 -6.327 7.561 1.00 76.88 97 VAL A N 1
ATOM 788 C CA . VAL A 1 97 ? -10.648 -5.623 8.772 1.00 76.88 97 VAL A CA 1
ATOM 789 C C . VAL A 1 97 ? -10.527 -6.529 10.001 1.00 76.88 97 VAL A C 1
ATOM 791 O O . VAL A 1 97 ? -9.972 -6.109 11.017 1.00 76.88 97 VAL A O 1
ATOM 794 N N . ALA A 1 98 ? -10.922 -7.801 9.892 1.00 80.75 98 ALA A N 1
ATOM 795 C CA . ALA A 1 98 ? -10.774 -8.776 10.971 1.00 80.75 98 ALA A CA 1
ATOM 796 C C . ALA A 1 98 ? -9.304 -8.980 11.379 1.00 80.75 98 ALA A C 1
ATOM 798 O O . ALA A 1 98 ? -8.998 -9.093 12.564 1.00 80.75 98 ALA A O 1
ATOM 799 N N . SER A 1 99 ? -8.372 -8.991 10.419 1.00 80.81 99 SER A N 1
ATOM 800 C CA . SER A 1 99 ? -6.934 -9.090 10.709 1.00 80.81 99 SER A CA 1
ATOM 801 C C . SER A 1 99 ? -6.373 -7.861 11.436 1.00 80.81 99 SER A C 1
ATOM 803 O O . SER A 1 99 ? -5.434 -7.996 12.220 1.00 80.81 99 SER A O 1
ATOM 805 N N . TRP A 1 100 ? -6.960 -6.684 11.201 1.00 73.25 100 TRP A N 1
ATOM 806 C CA . TRP A 1 100 ? -6.566 -5.409 11.805 1.00 73.25 100 TRP A CA 1
ATOM 807 C C . TRP A 1 100 ? -7.063 -5.239 13.236 1.00 73.25 100 TRP A C 1
ATOM 809 O O . TRP A 1 100 ? -6.364 -4.645 14.054 1.00 73.25 100 TRP A O 1
ATOM 819 N N . LEU A 1 101 ? -8.246 -5.775 13.540 1.00 74.31 101 LEU A N 1
ATOM 820 C CA . LEU A 1 101 ? -8.817 -5.769 14.889 1.00 74.31 101 LEU A CA 1
ATOM 821 C C . LEU A 1 101 ? -8.104 -6.741 15.841 1.00 74.31 101 LEU A C 1
ATOM 823 O O . LEU A 1 101 ? -8.345 -6.704 17.045 1.00 74.31 101 LEU A O 1
ATOM 827 N N . LYS A 1 102 ? -7.207 -7.595 15.330 1.00 82.81 102 LYS A N 1
ATOM 828 C CA . LYS A 1 102 ? -6.397 -8.477 16.173 1.00 82.81 102 LYS A CA 1
ATOM 829 C C . LYS A 1 102 ? -5.483 -7.661 17.079 1.00 82.81 102 LYS A C 1
ATOM 831 O O . LYS A 1 102 ? -4.754 -6.775 16.628 1.00 82.81 102 LYS A O 1
ATOM 836 N N . GLU A 1 103 ? -5.452 -8.042 18.349 1.00 79.06 103 GLU A N 1
ATOM 837 C CA . GLU A 1 103 ? -4.616 -7.411 19.370 1.00 79.06 103 GLU A CA 1
ATOM 838 C C . GLU A 1 103 ? -3.126 -7.411 18.986 1.00 79.06 103 GLU A C 1
ATOM 840 O O . GLU A 1 103 ? -2.432 -6.405 19.154 1.00 79.06 103 GLU A O 1
ATOM 845 N N . ASP A 1 104 ? -2.656 -8.485 18.343 1.00 80.00 104 ASP A N 1
ATOM 846 C CA . ASP A 1 104 ? -1.290 -8.597 17.821 1.00 80.00 104 ASP A CA 1
ATOM 847 C C . ASP A 1 104 ? -0.924 -7.465 16.854 1.00 80.00 104 ASP A C 1
ATOM 849 O O . ASP A 1 104 ? 0.201 -6.951 16.869 1.00 80.00 104 ASP A O 1
ATOM 853 N N . PHE A 1 105 ? -1.871 -7.050 16.007 1.00 77.12 105 PHE A N 1
ATOM 854 C CA . PHE A 1 105 ? -1.648 -5.972 15.052 1.00 77.12 105 PHE A CA 1
ATOM 855 C C . PHE A 1 105 ? -1.519 -4.626 15.773 1.00 77.12 105 PHE A C 1
ATOM 857 O O . PHE A 1 105 ? -0.597 -3.855 15.484 1.00 77.12 105 PHE A O 1
ATOM 864 N N . LYS A 1 106 ? -2.393 -4.370 16.755 1.00 77.88 106 LYS A N 1
ATOM 865 C CA . LYS A 1 106 ? -2.362 -3.154 17.579 1.00 77.88 106 LYS A CA 1
ATOM 866 C C . LYS A 1 106 ? -1.039 -3.035 18.338 1.00 77.88 106 LYS A C 1
ATOM 868 O O . LYS A 1 106 ? -0.349 -2.023 18.204 1.00 77.88 106 LYS A O 1
ATOM 873 N N . LYS A 1 107 ? -0.616 -4.113 19.003 1.00 85.81 107 LYS A N 1
ATOM 874 C CA . LYS A 1 107 ? 0.663 -4.190 19.725 1.00 85.81 107 LYS A CA 1
ATOM 875 C C . LYS A 1 107 ? 1.863 -3.956 18.805 1.00 85.81 107 LYS A C 1
ATOM 877 O O . LYS A 1 107 ? 2.778 -3.199 19.135 1.00 85.81 107 LYS A O 1
ATOM 882 N N . LYS A 1 108 ? 1.858 -4.557 17.609 1.00 84.38 108 LYS A N 1
ATOM 883 C CA . LYS A 1 108 ? 2.909 -4.340 16.602 1.00 84.38 108 LYS A CA 1
ATOM 884 C C . LYS A 1 108 ? 2.951 -2.887 16.125 1.00 84.38 108 LYS A C 1
ATOM 886 O O . LYS A 1 108 ? 4.042 -2.341 15.943 1.00 84.38 108 LYS A O 1
ATOM 891 N N . SER A 1 109 ? 1.790 -2.260 15.934 1.00 79.88 109 SER A N 1
ATOM 892 C CA . SER A 1 109 ? 1.706 -0.851 15.548 1.00 79.88 109 SER A CA 1
ATOM 893 C C . SER A 1 109 ? 2.224 0.080 16.643 1.00 79.88 109 SER A C 1
ATOM 895 O O . SER A 1 109 ? 2.928 1.036 16.320 1.00 79.88 109 SER A O 1
ATOM 897 N N . GLU A 1 110 ? 1.875 -0.163 17.904 1.00 84.81 110 GLU A N 1
ATOM 898 C CA . GLU A 1 110 ? 2.322 0.652 19.040 1.00 84.81 110 GLU A CA 1
ATOM 899 C C . GLU A 1 110 ? 3.838 0.572 19.221 1.00 84.81 110 GLU A C 1
ATOM 901 O O . GLU A 1 110 ? 4.495 1.610 19.273 1.00 84.81 110 GLU A O 1
ATOM 906 N N . ASN A 1 111 ? 4.411 -0.632 19.159 1.00 88.06 111 ASN A N 1
ATOM 907 C CA . ASN A 1 111 ? 5.861 -0.831 19.220 1.00 88.06 111 ASN A CA 1
ATOM 908 C C . ASN A 1 111 ? 6.594 -0.107 18.070 1.00 88.06 111 ASN A C 1
ATOM 910 O O . ASN A 1 111 ? 7.662 0.471 18.251 1.00 88.06 111 ASN A O 1
ATOM 914 N N . GLY A 1 112 ? 6.005 -0.088 16.867 1.00 83.94 112 GLY A N 1
ATOM 915 C CA . GLY A 1 112 ? 6.537 0.688 15.743 1.00 83.94 112 GLY A CA 1
ATOM 916 C C . GLY A 1 112 ? 6.559 2.197 16.017 1.00 83.94 112 GLY A C 1
ATOM 917 O O . GLY A 1 112 ? 7.568 2.852 15.752 1.00 83.94 112 GLY A O 1
ATOM 918 N N . LYS A 1 113 ? 5.476 2.739 16.589 1.00 83.31 113 LYS A N 1
ATOM 919 C CA . LYS A 1 113 ? 5.390 4.156 16.986 1.00 83.31 113 LYS A CA 1
ATOM 920 C C . LYS A 1 113 ? 6.384 4.490 18.097 1.00 83.31 113 LYS A C 1
ATOM 922 O O . LYS A 1 113 ? 6.988 5.556 18.068 1.00 83.31 113 LYS A O 1
ATOM 927 N N . GLU A 1 114 ? 6.559 3.599 19.065 1.00 87.25 114 GLU A N 1
ATOM 928 C CA . GLU A 1 114 ? 7.500 3.788 20.169 1.00 87.25 114 GLU A CA 1
ATOM 929 C C . GLU A 1 114 ? 8.949 3.829 19.678 1.00 87.25 114 GLU A C 1
ATOM 931 O O . GLU A 1 114 ? 9.674 4.768 19.998 1.00 87.25 114 GLU A O 1
ATOM 936 N N . LYS A 1 115 ? 9.338 2.898 18.799 1.00 86.81 115 LYS A N 1
ATOM 937 C CA . LYS A 1 115 ? 10.653 2.932 18.139 1.00 86.81 115 LYS A CA 1
ATOM 938 C C . LYS A 1 115 ? 10.869 4.226 17.359 1.00 86.81 115 LYS A C 1
ATOM 940 O O . LYS A 1 115 ? 11.933 4.823 17.457 1.00 86.81 115 LYS A O 1
ATOM 945 N N . GLN A 1 116 ? 9.848 4.701 16.642 1.00 81.25 116 GLN A N 1
ATOM 946 C CA . GLN A 1 116 ? 9.929 5.973 15.925 1.00 81.25 116 GLN A CA 1
ATOM 947 C C . GLN A 1 116 ? 10.143 7.165 16.871 1.00 81.25 116 GLN A C 1
ATOM 949 O O . GLN A 1 116 ? 10.946 8.036 16.554 1.00 81.25 116 GLN A O 1
ATOM 954 N N . LYS A 1 117 ? 9.487 7.202 18.040 1.00 85.19 117 LYS A N 1
ATOM 955 C CA . LYS A 1 117 ? 9.705 8.264 19.045 1.00 85.19 117 LYS A CA 1
ATOM 956 C C . LYS A 1 117 ? 11.143 8.298 19.569 1.00 85.19 117 LYS A C 1
ATOM 958 O O . LYS A 1 117 ? 11.611 9.357 19.968 1.00 85.19 117 LYS A O 1
ATOM 963 N N . GLN A 1 118 ? 11.827 7.154 19.577 1.00 85.69 118 GLN A N 1
ATOM 964 C CA . GLN A 1 118 ? 13.224 7.050 20.005 1.00 85.69 118 GLN A CA 1
ATOM 965 C C . GLN A 1 118 ? 14.219 7.485 18.913 1.00 85.69 118 GLN A C 1
ATOM 967 O O . GLN A 1 118 ? 15.406 7.644 19.196 1.00 85.69 118 GLN A O 1
ATOM 972 N N . HIS A 1 119 ? 13.779 7.692 17.666 1.00 83.12 119 HIS A N 1
ATOM 973 C CA . HIS A 1 119 ? 14.665 8.142 16.595 1.00 83.12 119 HIS A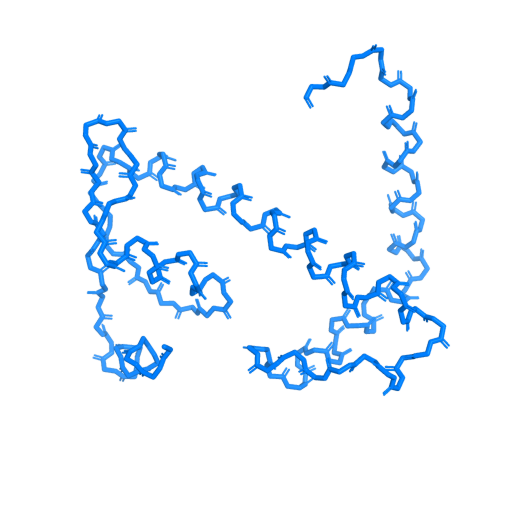 CA 1
ATOM 974 C C . HIS A 1 119 ? 14.960 9.641 16.718 1.00 83.12 119 HIS A C 1
ATOM 976 O O . HIS A 1 119 ? 14.062 10.478 16.697 1.00 83.12 119 HIS A O 1
ATOM 982 N N . LYS A 1 120 ? 16.252 9.987 16.779 1.00 78.50 120 LYS A N 1
ATOM 983 C CA . LYS A 1 120 ? 16.731 11.378 16.856 1.00 78.50 120 LYS A CA 1
ATOM 984 C C . LYS A 1 120 ? 16.419 12.203 15.598 1.00 78.50 120 LYS A C 1
ATOM 986 O O . LYS A 1 120 ? 16.323 13.423 15.683 1.00 78.50 120 LYS A O 1
ATOM 991 N N . TYR A 1 121 ? 16.266 11.551 14.446 1.00 80.19 1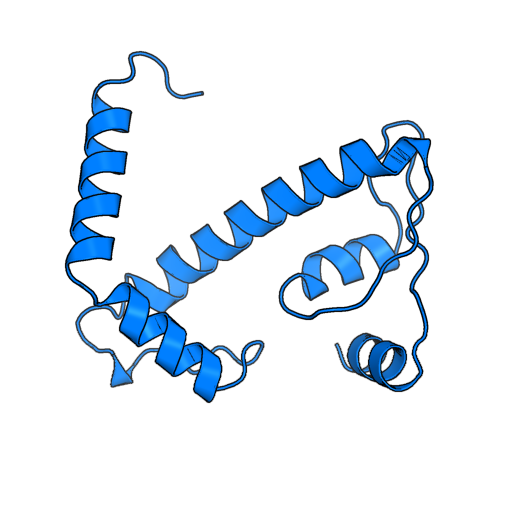21 TYR A N 1
ATOM 992 C CA . TYR A 1 121 ? 15.989 12.200 13.167 1.00 80.19 121 TYR A CA 1
ATOM 993 C C . TYR A 1 121 ? 14.758 11.581 12.507 1.00 80.19 121 TYR A C 1
ATOM 995 O O . TYR A 1 121 ? 14.657 10.359 12.386 1.00 80.19 121 TYR A O 1
ATOM 1003 N N . ASN A 1 122 ? 13.855 12.443 12.042 1.00 66.31 122 ASN A N 1
ATOM 1004 C CA . ASN A 1 122 ? 12.781 12.061 11.136 1.00 66.31 122 ASN A CA 1
ATOM 1005 C C . ASN A 1 122 ? 13.357 12.072 9.717 1.00 66.31 122 ASN A C 1
ATOM 1007 O O . ASN A 1 122 ? 13.682 13.142 9.206 1.00 66.31 122 ASN A O 1
ATOM 1011 N N . HIS A 1 123 ? 13.548 10.890 9.133 1.00 59.75 123 HIS A N 1
ATOM 1012 C CA . HIS A 1 123 ? 13.983 10.728 7.745 1.00 59.75 123 HIS A CA 1
ATOM 1013 C C . HIS A 1 123 ? 12.774 10.609 6.809 1.00 59.75 123 HIS A C 1
ATOM 1015 O O . HIS A 1 123 ? 11.752 10.026 7.240 1.00 59.75 123 HIS A O 1
#

Organism: Cucumis melo var. makuwa (NCBI:txid1194695)

Radius of gyration: 17.85 Å; chains: 1; bounding box: 37×24×42 Å

Foldseek 3Di:
DVVQVVCVVVLHAAEFDADPVLQTDDPVNVVLLVCLLDDGHHDYDPVSVVVVVVVSVVSVVVVVVCCCPPQDVVCVVPPVPRPDPVSDDPVVVVVVNVVCNDPVNVVVVVVVVVVVVVDPDDD